Protein AF-A0A0V0QW04-F1 (afdb_monomer_lite)

Secondary structure (DSSP, 8-state):
-HHHHHHHHHHHHHHHH-TTEEEEEEEEEEEEEEPTTS-EEEEEEEEEEEEEEETTTTEEEEEEE-TTT--EEEEEEPPTTHHHH-EEEETTEEE-----S------

Foldseek 3Di:
DVVVVVVVVLVVVCVVVDPQKDFPDKDWDFDWDQDPPRDTHGPPDTFIWTFMQGNVVRFTKIWTAHPPPRHTDDIATQDPPNVVQWDDPDPRDIDGDRPDDDPPPDD

Organism: Pseudocohnilembus persalinus (NCBI:txid266149)

Structure (mmCIF, N/CA/C/O backbone):
data_AF-A0A0V0QW04-F1
#
_entry.id   AF-A0A0V0QW04-F1
#
loop_
_atom_site.group_PDB
_atom_site.id
_atom_site.type_symbol
_atom_site.label_atom_id
_atom_site.label_alt_id
_atom_site.label_comp_id
_atom_site.label_asym_id
_atom_site.label_entity_id
_atom_site.label_seq_id
_atom_site.pdbx_PDB_ins_code
_atom_site.Cartn_x
_atom_site.Cartn_y
_atom_site.Cartn_z
_atom_site.occupancy
_atom_site.B_iso_or_equiv
_atom_site.auth_seq_id
_atom_site.auth_comp_id
_atom_site.auth_asym_id
_atom_site.auth_atom_id
_atom_site.pdbx_PDB_model_num
ATOM 1 N N . MET A 1 1 ? -14.891 14.973 -11.173 1.00 42.19 1 MET A N 1
ATOM 2 C CA . MET A 1 1 ? -13.634 15.720 -10.936 1.00 42.19 1 MET A CA 1
ATOM 3 C C . MET A 1 1 ? -12.584 14.814 -10.284 1.00 42.19 1 MET A C 1
ATOM 5 O O . MET A 1 1 ? -11.409 15.027 -10.541 1.00 42.19 1 MET A O 1
ATOM 9 N N . ASP A 1 2 ? -12.999 13.760 -9.564 1.00 49.62 2 ASP A N 1
ATOM 10 C CA . ASP A 1 2 ? -12.111 12.757 -8.943 1.00 49.62 2 ASP A CA 1
ATOM 11 C C . ASP A 1 2 ? -11.367 11.831 -9.930 1.00 49.62 2 ASP A C 1
ATOM 13 O O . ASP A 1 2 ? -10.243 11.409 -9.656 1.00 49.62 2 ASP A O 1
ATOM 17 N N . ASP A 1 3 ? -11.931 11.564 -11.112 1.00 55.34 3 ASP A N 1
ATOM 18 C CA . ASP A 1 3 ? -11.301 10.647 -12.078 1.00 55.34 3 ASP A CA 1
ATOM 19 C C . ASP A 1 3 ? -10.027 11.221 -12.721 1.00 55.34 3 ASP A C 1
ATOM 21 O O . ASP A 1 3 ? -9.077 10.487 -12.985 1.00 55.34 3 ASP A O 1
ATOM 25 N N . LEU A 1 4 ? -9.966 12.543 -12.932 1.00 49.97 4 LEU A N 1
ATOM 26 C CA . LEU A 1 4 ? -8.829 13.182 -13.611 1.00 49.97 4 LEU A CA 1
ATOM 27 C C . LEU A 1 4 ? -7.562 13.179 -12.743 1.00 49.97 4 LEU A C 1
ATOM 29 O O . LEU A 1 4 ? -6.471 12.900 -13.232 1.00 49.97 4 LEU A O 1
ATOM 33 N N . ILE A 1 5 ? -7.726 13.441 -11.441 1.00 59.50 5 ILE A N 1
ATOM 34 C CA . ILE A 1 5 ? -6.624 13.455 -10.466 1.00 59.50 5 ILE A CA 1
ATOM 35 C C . ILE A 1 5 ? -6.022 12.050 -10.338 1.00 59.50 5 ILE A C 1
ATOM 37 O O . ILE A 1 5 ? -4.813 11.899 -10.171 1.00 59.50 5 ILE A O 1
ATOM 41 N N . THR A 1 6 ? -6.854 11.015 -10.465 1.00 68.12 6 THR A N 1
ATOM 42 C CA . THR A 1 6 ? -6.424 9.620 -10.344 1.00 68.12 6 THR A CA 1
ATOM 43 C C . THR A 1 6 ? -5.560 9.174 -11.528 1.00 68.12 6 THR A C 1
ATOM 45 O O . THR A 1 6 ? -4.568 8.472 -11.324 1.00 68.12 6 THR A O 1
ATOM 48 N N . GLU A 1 7 ? -5.877 9.601 -12.753 1.00 78.44 7 G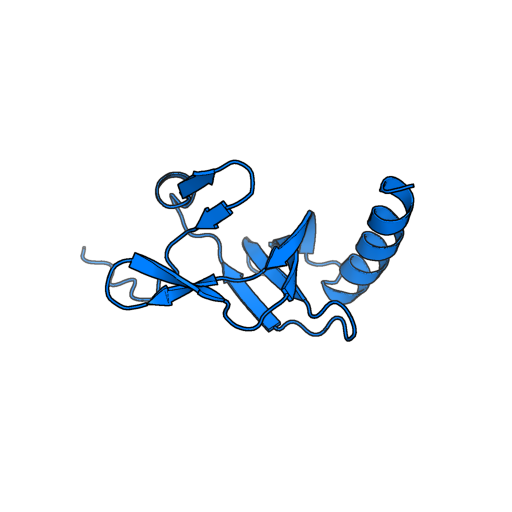LU A N 1
ATOM 49 C CA . GLU A 1 7 ? -5.125 9.206 -13.953 1.00 78.44 7 GLU A CA 1
ATOM 50 C C . GLU A 1 7 ? -3.749 9.876 -14.051 1.00 78.44 7 GLU A C 1
ATOM 52 O O . GLU A 1 7 ? -2.752 9.191 -14.294 1.00 78.44 7 GLU A O 1
ATOM 57 N N . ASP A 1 8 ? -3.649 11.180 -13.779 1.00 83.38 8 ASP A N 1
ATOM 58 C CA . ASP A 1 8 ? -2.353 11.875 -13.753 1.00 83.38 8 ASP A CA 1
ATOM 59 C C . ASP A 1 8 ? -1.434 11.283 -12.676 1.00 83.38 8 ASP A C 1
ATOM 61 O O . ASP A 1 8 ? -0.252 11.003 -12.914 1.00 83.38 8 ASP A O 1
ATOM 65 N N . LEU A 1 9 ? -2.000 10.996 -11.501 1.00 85.25 9 LEU A N 1
ATOM 66 C CA . LEU A 1 9 ? -1.289 10.353 -10.405 1.00 85.25 9 LEU A CA 1
ATOM 67 C C . LEU A 1 9 ? -0.794 8.955 -10.792 1.00 85.25 9 LEU A C 1
ATOM 69 O O . LEU A 1 9 ? 0.362 8.605 -10.545 1.00 85.25 9 LEU A O 1
ATOM 73 N N . LYS A 1 10 ? -1.643 8.163 -11.451 1.00 84.56 10 LYS A N 1
ATOM 74 C CA . LYS A 1 10 ? -1.298 6.826 -11.938 1.00 84.56 10 LYS A CA 1
ATOM 75 C C . LYS A 1 10 ? -0.185 6.872 -12.979 1.00 84.56 10 LYS A C 1
ATOM 77 O O . LYS A 1 10 ? 0.696 6.013 -12.941 1.00 84.56 10 LYS A O 1
ATOM 82 N N . GLN A 1 11 ? -0.166 7.864 -13.870 1.00 87.56 11 GLN A N 1
ATOM 83 C CA . GLN A 1 11 ? 0.922 8.040 -14.836 1.00 87.56 11 GLN A CA 1
ATOM 84 C C . GLN A 1 11 ? 2.251 8.378 -14.154 1.00 87.56 11 GLN A C 1
ATOM 86 O O . GLN A 1 11 ? 3.279 7.790 -14.499 1.00 87.56 11 GLN A O 1
ATOM 91 N N . ILE A 1 12 ? 2.241 9.292 -13.177 1.00 90.12 12 ILE A N 1
ATOM 92 C CA . ILE A 1 12 ? 3.435 9.649 -12.395 1.00 90.12 12 ILE A CA 1
ATOM 93 C C . ILE A 1 12 ? 3.961 8.416 -11.658 1.00 90.12 12 ILE A C 1
ATOM 95 O O . ILE A 1 12 ? 5.125 8.048 -11.815 1.00 90.12 12 ILE A O 1
ATOM 99 N N . LEU A 1 13 ? 3.095 7.721 -10.922 1.00 89.19 13 LEU A N 1
ATOM 100 C CA . LEU A 1 13 ? 3.475 6.532 -10.165 1.00 89.19 13 LEU A CA 1
ATOM 101 C C . LEU A 1 13 ? 3.952 5.402 -11.079 1.00 89.19 13 LEU A C 1
ATOM 103 O O . LEU A 1 13 ? 4.925 4.736 -10.751 1.00 89.19 13 LEU A O 1
ATOM 107 N N . SER A 1 14 ? 3.350 5.218 -12.256 1.00 88.62 14 SER A N 1
ATOM 108 C CA . SER A 1 14 ? 3.801 4.202 -13.219 1.00 88.62 14 SER A CA 1
ATOM 109 C C . SER A 1 14 ? 5.233 4.457 -13.703 1.00 88.62 14 SER A C 1
ATOM 111 O O . SER A 1 14 ? 5.988 3.508 -13.910 1.00 88.62 14 SER A O 1
ATOM 113 N N . LYS A 1 15 ? 5.644 5.727 -13.836 1.00 90.50 15 LYS A N 1
ATOM 114 C CA . LYS A 1 15 ? 7.038 6.085 -14.156 1.00 90.50 15 LYS A CA 1
ATOM 115 C C . LYS A 1 15 ? 7.991 5.770 -13.000 1.00 90.50 15 LYS A C 1
ATOM 117 O O . LYS A 1 15 ? 9.107 5.334 -13.255 1.00 90.50 15 LYS A O 1
ATOM 122 N N . ILE A 1 16 ? 7.548 5.972 -11.759 1.00 90.00 16 ILE A N 1
ATOM 123 C CA . ILE A 1 16 ? 8.356 5.768 -10.544 1.00 90.00 16 ILE A CA 1
ATOM 124 C C . ILE A 1 16 ? 8.514 4.284 -10.213 1.00 90.00 16 ILE A C 1
ATOM 126 O O . ILE A 1 16 ? 9.617 3.822 -9.943 1.00 90.00 16 ILE A O 1
ATOM 130 N N . VAL A 1 17 ? 7.415 3.530 -10.240 1.00 88.75 17 VAL A N 1
ATOM 131 C CA . VAL A 1 17 ? 7.406 2.085 -9.971 1.00 88.75 17 VAL A CA 1
ATOM 132 C C . VAL A 1 17 ? 8.135 1.332 -11.096 1.00 88.75 17 VAL A C 1
ATOM 134 O O . VAL A 1 17 ? 8.763 0.304 -10.849 1.00 88.75 17 VAL A O 1
ATOM 137 N N . GLY A 1 18 ? 8.116 1.876 -12.316 1.00 88.56 18 GLY A N 1
ATOM 138 C CA . GLY A 1 18 ? 8.835 1.338 -13.462 1.00 88.56 18 GLY A CA 1
ATOM 139 C C . GLY A 1 18 ? 8.079 0.219 -14.181 1.00 88.56 18 GLY A C 1
ATOM 140 O O . GLY A 1 18 ? 7.031 -0.257 -13.752 1.00 88.56 18 GLY A O 1
ATOM 141 N N . GLN A 1 19 ? 8.624 -0.217 -15.319 1.00 85.56 19 GLN A N 1
ATOM 142 C CA . GLN A 1 19 ? 7.940 -1.151 -16.226 1.00 85.56 19 GLN A CA 1
ATOM 143 C C . GLN A 1 19 ? 7.846 -2.588 -15.697 1.00 85.56 19 GLN A C 1
ATOM 145 O O . GLN A 1 19 ? 7.049 -3.376 -16.209 1.00 85.56 19 GLN A O 1
ATOM 150 N N . GLN A 1 20 ? 8.647 -2.940 -14.689 1.00 87.81 20 GLN A N 1
ATOM 151 C CA . GLN A 1 20 ? 8.668 -4.285 -14.108 1.00 87.81 20 GLN A CA 1
ATOM 152 C C . GLN A 1 20 ? 7.533 -4.530 -13.114 1.00 87.81 20 GLN A C 1
ATOM 154 O O . GLN A 1 20 ? 7.351 -5.656 -12.664 1.00 87.81 20 GLN A O 1
ATOM 159 N N . ALA A 1 21 ? 6.715 -3.524 -12.816 1.00 92.56 21 ALA A N 1
ATOM 160 C CA . ALA A 1 21 ? 5.592 -3.663 -11.909 1.00 92.56 21 ALA A CA 1
ATOM 161 C C . ALA A 1 21 ? 4.304 -3.087 -12.507 1.00 92.56 21 ALA A C 1
ATOM 163 O O . ALA A 1 21 ? 4.314 -2.240 -13.396 1.00 92.56 21 ALA A O 1
ATOM 164 N N . THR A 1 22 ? 3.166 -3.606 -12.054 1.00 93.44 22 THR A N 1
ATOM 165 C CA . THR A 1 22 ? 1.829 -3.159 -12.474 1.00 93.44 22 THR A CA 1
ATOM 166 C C . THR A 1 22 ? 1.072 -2.642 -11.270 1.00 93.44 22 THR A C 1
ATOM 168 O O . THR A 1 22 ? 0.880 -3.389 -10.314 1.00 93.44 22 THR A O 1
ATOM 171 N N . ILE A 1 23 ? 0.615 -1.393 -11.324 1.00 93.38 23 ILE A N 1
ATOM 172 C CA . ILE A 1 23 ? -0.248 -0.819 -10.290 1.00 93.38 23 ILE A CA 1
ATOM 173 C C . ILE A 1 23 ? -1.672 -1.344 -10.498 1.00 93.38 23 ILE A C 1
ATOM 175 O O . ILE A 1 23 ? -2.267 -1.119 -11.549 1.00 93.38 23 ILE A O 1
ATOM 179 N N . GLN A 1 24 ? -2.197 -2.050 -9.498 1.00 93.00 24 GLN A N 1
ATOM 180 C CA . GLN A 1 24 ? -3.538 -2.643 -9.495 1.00 93.00 24 GLN A CA 1
ATOM 181 C C . GLN A 1 24 ? -4.569 -1.706 -8.864 1.00 93.00 24 GLN A C 1
ATOM 183 O O . GLN A 1 24 ? -5.685 -1.586 -9.360 1.00 93.00 24 GLN A O 1
ATOM 188 N N . ALA A 1 25 ? -4.193 -1.025 -7.779 1.00 91.81 25 ALA A N 1
ATOM 189 C CA . ALA A 1 25 ? -5.064 -0.094 -7.070 1.00 91.81 25 ALA A CA 1
ATOM 190 C C . ALA A 1 25 ? -4.255 1.034 -6.427 1.00 91.81 25 ALA A C 1
ATOM 192 O O . ALA A 1 25 ? -3.086 0.844 -6.081 1.00 91.81 25 ALA A O 1
ATOM 193 N N . ILE A 1 26 ? -4.898 2.191 -6.260 1.00 93.12 26 ILE A N 1
ATOM 194 C CA . ILE A 1 26 ? -4.336 3.391 -5.635 1.00 93.12 26 ILE A CA 1
ATOM 195 C C . ILE A 1 26 ? -5.354 3.926 -4.624 1.00 93.12 26 ILE A C 1
ATOM 197 O O . ILE A 1 26 ? -6.545 3.982 -4.922 1.00 93.12 26 ILE A O 1
ATOM 201 N N . ALA A 1 27 ? -4.890 4.339 -3.447 1.00 92.94 27 ALA A N 1
ATOM 202 C CA . ALA A 1 27 ? -5.695 5.050 -2.458 1.00 92.94 27 ALA A CA 1
ATOM 203 C C . ALA A 1 27 ? -4.831 6.035 -1.663 1.00 92.94 27 ALA A C 1
ATOM 205 O O . ALA A 1 27 ? -3.650 5.787 -1.430 1.00 92.94 27 ALA A O 1
ATOM 206 N N . ILE A 1 28 ? -5.416 7.137 -1.196 1.00 93.69 28 ILE A N 1
ATOM 207 C CA . ILE A 1 28 ? -4.769 8.010 -0.208 1.00 93.69 28 ILE A CA 1
ATOM 208 C C . ILE A 1 28 ? -5.101 7.466 1.180 1.00 93.69 28 ILE A C 1
ATOM 210 O O . ILE A 1 28 ? -6.272 7.274 1.506 1.00 93.69 28 ILE A O 1
ATOM 214 N N . VAL A 1 29 ? -4.081 7.212 1.997 1.00 94.94 29 VAL A N 1
ATOM 215 C CA . VAL A 1 29 ? -4.237 6.565 3.304 1.00 94.94 29 VAL A CA 1
ATOM 216 C C . VAL A 1 29 ? -3.547 7.343 4.415 1.00 94.94 29 VAL A C 1
ATOM 218 O O . VAL A 1 29 ? -2.533 8.008 4.198 1.00 94.94 29 VAL A O 1
ATOM 221 N N . LYS A 1 30 ? -4.079 7.200 5.630 1.00 95.19 30 LYS A N 1
ATOM 222 C CA . LYS A 1 30 ? -3.386 7.526 6.880 1.00 95.19 30 LYS A CA 1
ATOM 223 C C . LYS A 1 30 ? -2.929 6.224 7.517 1.00 95.19 30 LYS A C 1
ATOM 225 O O . LYS A 1 30 ? -3.736 5.313 7.686 1.00 95.19 30 LYS A O 1
ATOM 230 N N . VAL A 1 31 ? -1.655 6.138 7.872 1.00 93.25 31 VAL A N 1
ATOM 231 C CA . VAL A 1 31 ? -1.102 4.942 8.508 1.00 93.25 31 VAL A CA 1
ATOM 232 C C . VAL A 1 31 ? -1.263 5.054 10.015 1.00 93.25 31 VAL A C 1
ATOM 234 O O . VAL A 1 31 ? -0.901 6.059 10.633 1.00 93.25 31 VAL A O 1
ATOM 237 N N . LEU A 1 32 ? -1.810 3.994 10.593 1.00 93.50 32 LEU A N 1
ATOM 238 C CA . LEU A 1 32 ? -1.967 3.814 12.025 1.00 93.50 32 LEU 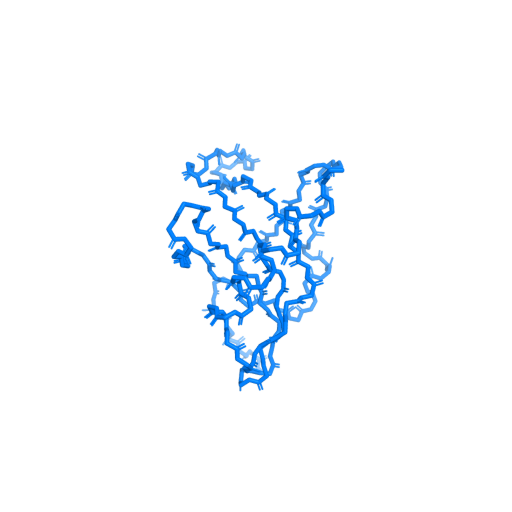A CA 1
ATOM 239 C C . LEU A 1 32 ? -1.084 2.642 12.459 1.00 93.50 32 LEU A C 1
ATOM 241 O O . LEU A 1 32 ? -1.024 1.626 11.768 1.00 93.50 32 LEU A O 1
ATOM 245 N N . CYS A 1 33 ? -0.425 2.773 13.604 1.00 90.19 33 CYS A N 1
ATOM 246 C CA . CYS A 1 33 ? 0.364 1.713 14.218 1.00 90.19 33 CYS A CA 1
ATOM 247 C C . CYS A 1 33 ? -0.346 1.212 15.472 1.00 90.19 33 CYS A C 1
ATOM 249 O O . CYS A 1 33 ? -0.831 2.008 16.273 1.00 90.19 33 CYS A O 1
ATOM 251 N N . ALA A 1 34 ? -0.386 -0.107 15.653 1.00 89.31 34 ALA A N 1
ATOM 252 C CA . ALA A 1 34 ? -0.873 -0.689 16.894 1.00 89.31 34 ALA A CA 1
ATOM 253 C C . ALA A 1 34 ? 0.167 -0.487 18.010 1.00 89.31 34 ALA A C 1
ATOM 255 O O . ALA A 1 34 ? 1.326 -0.883 17.863 1.00 89.31 34 ALA A O 1
ATOM 256 N N . THR A 1 35 ? -0.247 0.104 19.127 1.00 83.56 35 THR A N 1
ATOM 257 C CA . THR A 1 35 ? 0.519 0.148 20.375 1.00 83.56 35 THR A CA 1
ATOM 258 C C . THR A 1 35 ? 0.163 -1.043 21.270 1.00 83.56 35 THR A C 1
ATOM 260 O O . THR A 1 35 ? -0.724 -1.850 20.959 1.00 83.56 35 THR A O 1
ATOM 263 N N . GLN A 1 36 ? 0.904 -1.225 22.370 1.00 75.81 36 GLN A N 1
ATOM 264 C CA . GLN A 1 36 ? 0.620 -2.297 23.327 1.00 75.81 36 GLN A CA 1
ATOM 265 C C . GLN A 1 36 ? -0.818 -2.144 23.851 1.00 75.81 36 GLN A C 1
ATOM 267 O O . GLN A 1 36 ? -1.145 -1.138 24.470 1.00 75.81 36 GLN A O 1
ATOM 272 N N . GLY A 1 37 ? -1.677 -3.137 23.586 1.00 68.62 37 GLY A N 1
ATOM 273 C CA . GLY A 1 37 ? -3.097 -3.110 23.970 1.00 68.62 37 GLY A CA 1
ATOM 274 C C . GLY A 1 37 ? -4.101 -2.904 22.828 1.00 68.62 37 GLY A C 1
ATOM 275 O O . GLY A 1 37 ? -5.257 -2.613 23.112 1.00 68.62 37 GLY A O 1
ATOM 276 N N . GLN A 1 38 ? -3.694 -3.067 21.559 1.00 69.25 38 GLN A N 1
ATOM 277 C CA . GLN A 1 38 ? -4.566 -2.930 20.371 1.00 69.25 38 GLN A CA 1
ATOM 278 C C . GLN A 1 38 ? -5.158 -1.524 20.173 1.00 69.25 38 GLN A C 1
ATOM 280 O O . GLN A 1 38 ? -6.142 -1.348 19.454 1.00 69.25 38 GLN A O 1
ATOM 285 N N . GLN A 1 39 ? -4.551 -0.506 20.780 1.00 85.69 39 GLN A N 1
ATOM 286 C CA . GLN A 1 39 ? -4.857 0.880 20.453 1.00 85.69 39 GLN A CA 1
ATOM 287 C C . GLN A 1 39 ? -4.099 1.267 19.183 1.00 85.69 39 GLN A C 1
ATOM 289 O O . GLN A 1 39 ? -2.937 0.906 19.011 1.00 85.69 39 GLN A O 1
ATOM 294 N N . PHE A 1 40 ? -4.771 1.959 18.267 1.00 90.06 40 PHE A N 1
ATOM 295 C CA . PHE A 1 40 ? -4.181 2.405 17.010 1.00 90.06 40 PHE A CA 1
ATOM 296 C C . PHE A 1 40 ? -3.844 3.888 17.104 1.00 90.06 40 PHE A C 1
ATOM 298 O O . PHE A 1 40 ? -4.730 4.720 17.294 1.00 90.06 40 PHE A O 1
ATOM 305 N N . GLU A 1 41 ? -2.568 4.214 16.940 1.00 92.50 41 GLU A N 1
ATOM 306 C CA . GLU A 1 41 ? -2.067 5.584 16.977 1.00 92.50 41 GLU A CA 1
ATOM 307 C C . GLU A 1 41 ? -1.616 6.027 15.592 1.00 92.50 41 GLU A C 1
ATOM 309 O O . GLU A 1 41 ? -1.060 5.250 14.813 1.00 92.50 41 GLU A O 1
ATOM 314 N N . TYR A 1 42 ? -1.869 7.292 15.263 1.00 91.25 42 TYR A N 1
ATOM 315 C CA . TYR A 1 42 ? -1.465 7.845 13.978 1.00 91.25 42 TYR A CA 1
ATOM 316 C C . TYR A 1 42 ? 0.060 7.906 13.890 1.00 91.25 42 TYR A C 1
ATOM 318 O O . TYR A 1 42 ? 0.710 8.583 14.681 1.00 91.25 42 TYR A O 1
ATOM 326 N N . ALA A 1 43 ? 0.628 7.247 12.880 1.00 88.94 43 ALA A N 1
ATOM 327 C CA . ALA A 1 43 ? 2.075 7.135 12.697 1.00 88.94 43 ALA A CA 1
ATOM 328 C C . ALA A 1 43 ? 2.724 8.405 12.117 1.00 88.94 43 ALA A C 1
ATOM 330 O O . ALA A 1 43 ? 3.870 8.372 11.678 1.00 88.94 43 ALA A O 1
ATOM 331 N N . ASN A 1 44 ? 1.979 9.511 12.047 1.00 89.50 44 ASN A N 1
ATOM 332 C CA . ASN A 1 44 ? 2.354 10.722 11.324 1.00 89.50 44 ASN A CA 1
ATOM 333 C C . ASN A 1 44 ? 2.685 10.492 9.837 1.00 89.50 44 ASN A C 1
ATOM 335 O O . ASN A 1 44 ? 3.478 11.218 9.241 1.00 89.50 44 ASN A O 1
ATOM 339 N N . ILE A 1 45 ? 2.068 9.473 9.234 1.00 89.94 45 ILE A N 1
ATOM 340 C CA . ILE A 1 45 ? 2.252 9.119 7.829 1.00 89.94 45 ILE A CA 1
ATOM 341 C C . ILE A 1 45 ? 0.903 9.207 7.120 1.00 89.94 45 ILE A C 1
ATOM 343 O O . ILE A 1 45 ? -0.005 8.412 7.367 1.00 89.94 45 ILE A O 1
ATOM 347 N N . THR A 1 46 ? 0.798 10.162 6.201 1.00 94.69 46 THR A N 1
ATOM 348 C CA . THR A 1 46 ? -0.237 10.200 5.165 1.00 94.69 46 THR A CA 1
ATOM 349 C C . THR A 1 46 ? 0.450 9.984 3.826 1.00 94.69 46 THR A C 1
ATOM 351 O O . THR A 1 46 ? 1.475 10.610 3.556 1.00 94.69 46 THR A O 1
ATOM 354 N N . GLY A 1 47 ? -0.073 9.088 2.994 1.00 95.31 47 GLY A N 1
ATOM 355 C CA . GLY A 1 47 ? 0.592 8.743 1.744 1.00 95.31 47 GLY A CA 1
ATOM 356 C C . GLY A 1 47 ? -0.314 8.106 0.711 1.00 95.31 47 GLY A C 1
ATOM 357 O O . GLY A 1 47 ? -1.475 7.795 0.972 1.00 95.31 47 GLY A O 1
ATOM 358 N N . ILE A 1 48 ? 0.243 7.923 -0.479 1.00 95.62 48 ILE A N 1
ATOM 359 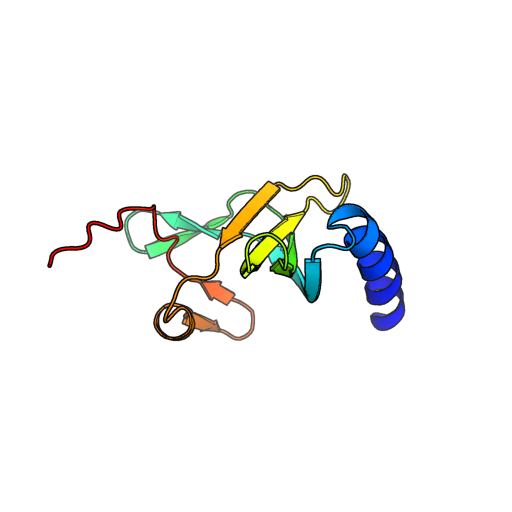C CA . ILE A 1 48 ? -0.422 7.255 -1.590 1.00 95.62 48 ILE A CA 1
ATOM 360 C C . ILE A 1 48 ? -0.078 5.773 -1.510 1.00 95.62 48 ILE A C 1
ATOM 362 O O . ILE A 1 48 ? 1.049 5.378 -1.812 1.00 95.62 48 ILE A O 1
ATOM 366 N N . LEU A 1 49 ? -1.038 4.959 -1.087 1.00 95.19 49 LEU A N 1
ATOM 367 C CA . LEU A 1 49 ? -0.926 3.511 -1.092 1.00 95.19 49 LEU A CA 1
ATOM 368 C C . LEU A 1 49 ? -1.179 2.976 -2.498 1.00 95.19 49 LEU A C 1
ATOM 370 O O . LEU A 1 49 ? -2.211 3.253 -3.103 1.00 95.19 49 LEU A O 1
ATOM 374 N N . CYS A 1 50 ? -0.254 2.157 -2.975 1.00 95.38 50 CYS A N 1
ATOM 375 C CA . CYS A 1 50 ? -0.368 1.393 -4.203 1.00 95.38 50 CYS A CA 1
ATOM 376 C C . CYS A 1 50 ? -0.354 -0.096 -3.872 1.00 95.38 50 CYS A C 1
ATOM 378 O O . CYS A 1 50 ? 0.572 -0.577 -3.214 1.00 95.38 50 CYS A O 1
ATOM 380 N N . LEU A 1 51 ? -1.340 -0.827 -4.387 1.00 94.56 51 LEU A N 1
ATOM 381 C CA . LEU A 1 51 ? -1.229 -2.270 -4.559 1.00 94.56 51 LEU A CA 1
ATOM 382 C C . LEU A 1 51 ? -0.551 -2.517 -5.901 1.00 94.56 51 LEU A C 1
ATOM 384 O O . LEU A 1 51 ? -1.071 -2.101 -6.939 1.00 94.56 51 LEU A O 1
ATOM 388 N N . ILE A 1 52 ? 0.593 -3.188 -5.888 1.00 95.19 52 ILE A N 1
ATOM 389 C CA . ILE A 1 52 ? 1.357 -3.475 -7.098 1.00 95.19 52 ILE A CA 1
ATOM 390 C C . ILE A 1 52 ? 1.614 -4.970 -7.245 1.00 95.19 52 ILE A C 1
ATOM 392 O O . ILE A 1 52 ? 1.777 -5.683 -6.260 1.00 95.19 52 ILE A O 1
ATOM 396 N N . TRP A 1 53 ? 1.702 -5.431 -8.487 1.00 95.06 53 TRP A N 1
ATOM 397 C CA . TRP A 1 53 ? 2.294 -6.720 -8.828 1.00 95.06 53 TRP A CA 1
ATOM 398 C C . TRP A 1 53 ? 3.697 -6.488 -9.383 1.00 95.06 53 TRP A C 1
ATOM 400 O O . TRP A 1 53 ? 3.828 -5.899 -10.459 1.00 95.06 53 TRP A O 1
ATOM 410 N N . ASP A 1 54 ? 4.728 -6.918 -8.658 1.00 94.12 54 ASP A N 1
ATOM 411 C CA . ASP A 1 54 ? 6.129 -6.792 -9.059 1.00 94.12 54 ASP A CA 1
ATOM 412 C C . ASP A 1 54 ? 6.558 -8.064 -9.808 1.00 94.12 54 ASP A C 1
ATOM 414 O O . ASP A 1 54 ? 6.586 -9.160 -9.244 1.00 94.12 54 ASP A O 1
ATOM 418 N N . ARG A 1 55 ? 6.841 -7.943 -11.110 1.00 93.44 55 ARG A N 1
ATOM 419 C CA . ARG A 1 55 ? 7.162 -9.088 -11.979 1.00 93.44 55 ARG A CA 1
ATOM 420 C C . ARG A 1 55 ? 8.588 -9.583 -11.788 1.00 93.44 55 ARG A C 1
ATOM 422 O O . ARG A 1 55 ? 8.840 -10.759 -12.041 1.00 93.44 55 ARG A O 1
ATOM 429 N N . GLU A 1 56 ? 9.498 -8.717 -11.351 1.00 93.12 56 GLU A N 1
ATOM 430 C CA . GLU A 1 56 ? 10.879 -9.099 -11.059 1.00 93.12 56 GLU A CA 1
ATOM 431 C C . GLU A 1 56 ? 10.915 -9.975 -9.806 1.00 93.12 56 GLU A C 1
ATOM 433 O O . GLU A 1 56 ? 11.488 -11.065 -9.816 1.00 93.12 56 GLU A O 1
ATOM 438 N N . ARG A 1 57 ? 10.205 -9.541 -8.758 1.00 91.56 57 ARG A N 1
ATOM 439 C CA . ARG A 1 57 ? 10.084 -10.283 -7.495 1.00 91.56 57 ARG A CA 1
ATOM 440 C C . ARG A 1 57 ? 9.037 -11.397 -7.536 1.00 91.56 57 ARG A C 1
ATOM 442 O O . ARG A 1 57 ? 9.032 -12.252 -6.659 1.00 91.56 57 ARG A O 1
ATOM 449 N N . LYS A 1 58 ? 8.179 -11.410 -8.563 1.00 93.19 58 LYS A N 1
ATOM 450 C CA . LYS A 1 58 ? 7.064 -12.356 -8.753 1.00 93.19 58 LYS A CA 1
ATOM 451 C C . LYS A 1 58 ? 6.094 -12.387 -7.567 1.00 93.19 58 LYS A C 1
ATOM 453 O O . LYS A 1 58 ? 5.557 -13.443 -7.240 1.00 93.19 58 LYS A O 1
ATOM 458 N N . ALA A 1 59 ? 5.870 -11.232 -6.945 1.00 92.44 59 ALA A N 1
ATOM 459 C CA . ALA A 1 59 ? 5.042 -11.114 -5.753 1.00 92.44 59 ALA A CA 1
ATOM 460 C C . ALA A 1 59 ? 4.245 -9.797 -5.739 1.00 92.44 59 ALA A C 1
ATOM 462 O O . ALA A 1 59 ? 4.660 -8.807 -6.360 1.00 92.44 59 ALA A O 1
ATOM 463 N N . PRO A 1 60 ? 3.093 -9.756 -5.046 1.00 94.31 60 PRO A N 1
ATOM 464 C CA . PRO A 1 60 ? 2.365 -8.522 -4.822 1.00 94.31 60 PRO A CA 1
ATOM 465 C C . PRO A 1 60 ? 2.958 -7.729 -3.652 1.00 94.31 60 PRO A C 1
ATOM 467 O O . PRO A 1 60 ? 3.396 -8.297 -2.654 1.00 94.31 60 PRO A O 1
ATOM 470 N N . PHE A 1 61 ? 2.912 -6.401 -3.744 1.00 95.12 61 PHE A N 1
ATOM 471 C CA . PHE A 1 61 ? 3.384 -5.500 -2.694 1.00 95.12 61 PHE A CA 1
ATOM 472 C C . PHE A 1 61 ? 2.373 -4.395 -2.413 1.00 95.12 61 PHE A C 1
ATOM 474 O O . PHE A 1 61 ? 1.730 -3.863 -3.322 1.00 95.12 61 PHE A O 1
ATOM 481 N N . PHE A 1 62 ? 2.320 -3.981 -1.152 1.00 94.69 62 PHE A N 1
ATOM 482 C CA . PHE A 1 62 ? 1.869 -2.651 -0.778 1.00 94.69 62 PHE A CA 1
ATOM 483 C C . PHE A 1 62 ? 3.064 -1.707 -0.746 1.00 94.69 62 PHE A C 1
ATOM 485 O O . PHE A 1 62 ? 4.040 -1.959 -0.042 1.00 94.69 62 PHE A O 1
ATOM 492 N N . ARG A 1 63 ? 2.971 -0.597 -1.479 1.00 95.25 63 ARG A N 1
ATOM 493 C CA . ARG A 1 63 ? 3.927 0.515 -1.411 1.00 95.25 63 ARG A CA 1
ATOM 494 C C . ARG A 1 63 ? 3.195 1.787 -1.028 1.00 95.25 63 ARG A C 1
ATOM 496 O O . ARG A 1 63 ? 2.142 2.064 -1.591 1.00 95.25 63 ARG A O 1
ATOM 503 N N . ILE A 1 64 ? 3.743 2.566 -0.104 1.00 95.25 64 ILE A N 1
ATOM 504 C CA . ILE A 1 64 ? 3.237 3.904 0.213 1.00 95.25 64 ILE A CA 1
ATOM 505 C C . ILE A 1 64 ? 4.271 4.923 -0.237 1.00 95.25 64 ILE A C 1
ATOM 507 O O . ILE A 1 64 ? 5.445 4.817 0.120 1.00 95.25 64 ILE A O 1
ATOM 511 N N . PHE A 1 65 ? 3.820 5.921 -0.988 1.00 95.31 65 PHE A N 1
ATOM 512 C CA . PHE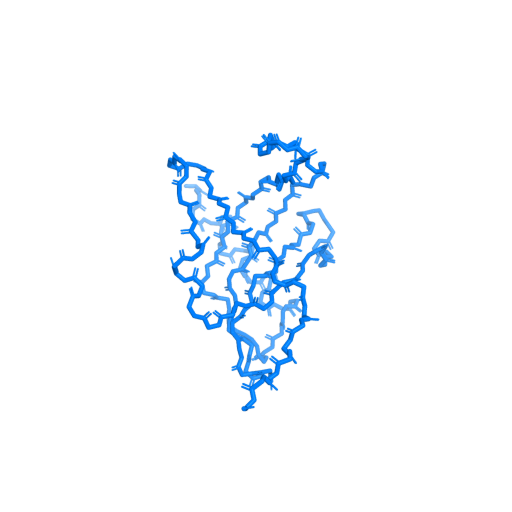 A 1 65 ? 4.630 7.050 -1.428 1.00 95.31 65 PHE A CA 1
ATOM 513 C C . PHE A 1 65 ? 4.222 8.322 -0.689 1.00 95.31 65 PHE A C 1
ATOM 515 O O . PHE A 1 65 ? 3.039 8.542 -0.414 1.00 95.31 65 PHE A O 1
ATOM 522 N N . ASN A 1 66 ? 5.197 9.173 -0.382 1.00 93.44 66 ASN A N 1
ATOM 523 C CA . ASN A 1 66 ? 4.927 10.528 0.080 1.00 93.44 66 ASN A CA 1
ATOM 524 C C . ASN A 1 66 ? 4.199 11.308 -1.041 1.00 93.44 66 ASN A C 1
ATOM 526 O O . ASN A 1 66 ? 4.651 11.260 -2.184 1.00 93.44 66 ASN A O 1
ATOM 530 N N . PRO A 1 67 ? 3.090 12.011 -0.757 1.00 91.12 67 PRO A N 1
ATOM 531 C CA . PRO A 1 67 ? 2.276 12.643 -1.794 1.00 91.12 67 PRO A CA 1
ATOM 532 C C . PRO A 1 67 ? 2.912 13.898 -2.410 1.00 91.12 67 PRO A C 1
ATOM 534 O O . PRO A 1 67 ? 2.527 14.290 -3.506 1.00 91.12 67 PRO A O 1
ATOM 537 N N . GLU A 1 68 ? 3.871 14.524 -1.728 1.00 90.06 68 GLU A N 1
ATOM 538 C CA . GLU A 1 68 ? 4.555 15.737 -2.189 1.00 90.06 68 GLU A CA 1
ATOM 539 C C . GLU A 1 68 ? 5.828 15.398 -2.970 1.00 90.06 68 GLU A C 1
ATOM 541 O O . GLU A 1 68 ? 6.113 15.996 -4.005 1.00 90.06 68 GLU A O 1
ATOM 546 N N . THR A 1 69 ? 6.604 14.429 -2.476 1.00 92.06 69 THR A N 1
ATOM 547 C CA . THR A 1 69 ? 7.922 14.088 -3.034 1.00 92.06 69 THR A CA 1
ATOM 548 C C . THR A 1 69 ? 7.919 12.824 -3.888 1.00 92.06 69 THR A C 1
ATOM 550 O O . THR A 1 69 ? 8.910 12.543 -4.558 1.00 92.06 69 THR A O 1
ATOM 553 N N . PHE A 1 70 ? 6.840 12.037 -3.844 1.00 91.94 70 PHE A N 1
ATOM 554 C CA . PHE A 1 70 ? 6.726 10.703 -4.443 1.00 91.94 70 PHE A CA 1
ATOM 555 C C . PHE A 1 70 ? 7.825 9.711 -4.032 1.00 91.94 70 PHE A C 1
ATOM 557 O O . PHE A 1 70 ? 8.028 8.682 -4.678 1.00 91.94 70 PHE A O 1
ATOM 564 N N . VAL A 1 71 ? 8.521 9.987 -2.929 1.00 93.75 71 VAL A N 1
ATOM 565 C CA . VAL A 1 71 ? 9.507 9.077 -2.344 1.00 93.75 71 VAL A CA 1
ATOM 566 C C . VAL A 1 71 ? 8.782 7.906 -1.684 1.00 93.75 71 VAL A C 1
ATOM 568 O O . VAL A 1 71 ? 7.779 8.097 -0.994 1.00 93.75 71 VAL A O 1
ATOM 571 N N . LEU A 1 72 ? 9.292 6.689 -1.884 1.00 94.31 72 LEU A N 1
ATOM 572 C CA . LEU A 1 72 ? 8.802 5.485 -1.213 1.00 94.31 72 LEU A CA 1
ATOM 573 C C . LEU A 1 72 ? 9.076 5.586 0.295 1.00 94.31 72 LEU A C 1
ATOM 575 O O . LEU A 1 72 ? 10.228 5.700 0.706 1.00 94.31 72 LEU A O 1
ATOM 579 N N . ILE A 1 73 ? 8.025 5.524 1.111 1.00 94.19 73 ILE A N 1
ATOM 580 C CA . ILE A 1 73 ? 8.118 5.631 2.578 1.00 94.19 73 ILE A CA 1
ATOM 581 C C . ILE A 1 73 ? 7.806 4.319 3.299 1.00 94.19 73 ILE A C 1
ATOM 583 O O . ILE A 1 73 ? 8.202 4.141 4.448 1.00 94.19 73 ILE A O 1
ATOM 587 N N . PHE A 1 74 ? 7.107 3.396 2.641 1.00 92.25 74 PHE A N 1
ATOM 588 C CA . PHE A 1 74 ? 6.800 2.079 3.187 1.00 92.25 74 PHE A CA 1
ATOM 589 C C . PHE A 1 74 ? 6.648 1.058 2.059 1.00 92.25 74 PHE A C 1
ATOM 591 O O . PHE A 1 74 ? 6.062 1.363 1.021 1.00 92.25 74 PHE A O 1
ATOM 598 N N . GLU A 1 75 ? 7.135 -0.159 2.285 1.00 92.88 75 GLU A N 1
ATOM 599 C CA . GLU A 1 75 ? 6.941 -1.312 1.409 1.00 92.88 75 GLU A CA 1
ATOM 600 C C . GLU A 1 75 ? 6.685 -2.560 2.262 1.00 92.88 75 GLU A C 1
ATOM 602 O O . GLU A 1 75 ? 7.380 -2.793 3.251 1.00 92.88 75 GLU A O 1
ATOM 607 N N . SER A 1 76 ? 5.710 -3.374 1.860 1.00 91.88 76 SER A N 1
ATOM 608 C CA . SER A 1 76 ? 5.509 -4.722 2.390 1.00 91.88 76 SER A CA 1
ATOM 609 C C . SER A 1 76 ? 5.084 -5.657 1.274 1.00 91.88 76 SER A C 1
ATOM 611 O O . SER A 1 76 ? 4.165 -5.346 0.516 1.00 91.88 76 SER A O 1
ATOM 613 N N . GLU A 1 77 ? 5.721 -6.820 1.208 1.00 93.19 77 GLU A N 1
ATOM 614 C CA . GLU A 1 77 ? 5.229 -7.944 0.417 1.00 93.19 77 GLU A CA 1
ATOM 615 C C . GLU A 1 77 ? 3.908 -8.450 1.008 1.00 93.19 77 GLU A C 1
ATOM 617 O O . GLU A 1 77 ? 3.713 -8.440 2.229 1.00 93.19 77 GLU A O 1
ATOM 622 N N . ILE A 1 78 ? 2.990 -8.860 0.140 1.00 91.94 78 ILE A N 1
ATOM 623 C CA . ILE A 1 78 ? 1.759 -9.543 0.530 1.00 91.94 78 ILE A CA 1
ATOM 624 C C . ILE A 1 78 ? 2.074 -11.035 0.642 1.00 91.94 78 ILE A C 1
ATOM 626 O O . ILE A 1 78 ? 2.430 -11.674 -0.344 1.00 91.94 78 ILE A O 1
ATOM 630 N N . TYR A 1 79 ? 1.951 -11.575 1.853 1.00 86.50 79 TYR A N 1
ATOM 631 C CA . TYR A 1 79 ? 2.263 -12.968 2.164 1.00 86.50 79 TYR A CA 1
ATOM 632 C C . TYR A 1 79 ? 1.123 -13.930 1.788 1.00 86.50 79 TYR A C 1
ATOM 634 O O . TYR A 1 79 ? -0.010 -13.523 1.519 1.00 86.50 79 TYR A O 1
ATOM 642 N N . ILE A 1 80 ? 1.441 -15.227 1.766 1.00 83.56 80 ILE A N 1
ATOM 643 C CA . ILE A 1 80 ? 0.461 -16.306 1.572 1.00 83.56 80 ILE A CA 1
ATOM 644 C C . ILE A 1 80 ? -0.601 -16.210 2.675 1.00 83.56 80 ILE A C 1
ATOM 646 O O . ILE A 1 80 ? -0.270 -15.909 3.815 1.00 83.56 80 ILE A O 1
ATOM 650 N N . ASP A 1 81 ? -1.868 -16.423 2.329 1.00 86.44 81 ASP A N 1
ATOM 651 C CA . ASP A 1 81 ? -3.011 -16.324 3.249 1.00 86.44 81 ASP A CA 1
ATOM 652 C C . ASP A 1 81 ? -3.279 -14.908 3.798 1.00 86.44 81 ASP A C 1
ATOM 654 O O . ASP A 1 81 ? -4.018 -14.740 4.761 1.00 86.44 81 ASP A O 1
ATOM 658 N N . PHE A 1 82 ? -2.760 -13.848 3.157 1.00 88.81 82 PHE A N 1
ATOM 659 C CA . PHE A 1 82 ? -3.004 -12.452 3.565 1.00 88.81 82 PHE A CA 1
ATOM 660 C C . PHE A 1 82 ? -4.485 -12.119 3.808 1.00 88.81 82 PHE A C 1
ATOM 662 O O . PHE A 1 82 ? -4.807 -11.350 4.714 1.00 88.81 82 PHE A O 1
ATOM 669 N N . ALA A 1 83 ? -5.390 -12.702 3.016 1.00 88.50 83 ALA A N 1
ATOM 670 C CA . ALA A 1 83 ? -6.830 -12.501 3.159 1.00 88.50 83 ALA A CA 1
ATOM 671 C C . ALA A 1 83 ? -7.359 -12.900 4.550 1.00 88.50 83 ALA A C 1
ATOM 673 O O . ALA A 1 83 ? -8.290 -12.264 5.038 1.00 88.50 83 ALA A O 1
ATOM 674 N N . ASP A 1 84 ? -6.732 -13.877 5.210 1.00 89.25 84 ASP A N 1
ATOM 675 C CA . ASP A 1 84 ? -7.134 -14.361 6.535 1.00 89.25 84 ASP A CA 1
ATOM 676 C C . ASP A 1 84 ? -6.691 -13.413 7.664 1.00 89.25 84 ASP A C 1
ATOM 678 O O . ASP A 1 84 ? -7.280 -13.386 8.749 1.00 89.25 84 ASP A O 1
ATOM 682 N N . TYR A 1 85 ? -5.673 -12.587 7.404 1.00 88.69 85 TYR A N 1
ATOM 683 C CA . TYR A 1 85 ? -5.093 -11.644 8.367 1.00 88.69 85 TYR A CA 1
ATOM 684 C C . TYR A 1 85 ? -5.471 -10.183 8.093 1.00 88.69 85 TYR A C 1
ATOM 686 O O . TYR A 1 85 ? -5.282 -9.325 8.961 1.00 88.69 85 TYR A O 1
ATOM 694 N N . TYR A 1 86 ? -6.029 -9.890 6.918 1.00 91.75 86 TYR A N 1
ATOM 695 C CA . TYR A 1 86 ? -6.521 -8.569 6.551 1.00 91.75 86 TYR A CA 1
ATOM 696 C C . TYR A 1 86 ? -7.914 -8.325 7.131 1.00 91.75 86 TYR A C 1
ATOM 698 O O . TYR A 1 86 ? -8.912 -8.900 6.701 1.00 91.75 86 TYR A O 1
ATOM 706 N N . LYS A 1 87 ? -7.993 -7.442 8.126 1.00 93.12 87 LYS A N 1
ATOM 707 C CA . LYS A 1 87 ? -9.211 -7.213 8.902 1.00 93.12 87 LYS A CA 1
ATOM 708 C C . LYS A 1 87 ? -9.790 -5.838 8.623 1.00 93.12 87 LYS A C 1
ATOM 710 O O . LYS A 1 87 ? -9.125 -4.817 8.783 1.00 93.12 87 LYS A O 1
ATOM 715 N N . LYS A 1 88 ? -11.073 -5.821 8.266 1.00 94.88 88 LYS A N 1
ATOM 716 C CA . LYS A 1 88 ? -11.894 -4.613 8.187 1.00 94.88 88 LYS A CA 1
ATOM 717 C C . LYS A 1 88 ? -12.452 -4.285 9.572 1.00 94.88 88 LYS A C 1
ATOM 719 O O . LYS A 1 88 ? -13.164 -5.099 10.151 1.00 94.88 88 LYS A O 1
ATOM 724 N N . VAL A 1 89 ? -12.157 -3.094 10.085 1.00 91.62 89 VAL A N 1
ATOM 725 C CA . VAL A 1 89 ? -12.765 -2.565 11.321 1.00 91.62 89 VAL A CA 1
ATOM 726 C C . VAL A 1 89 ? -14.052 -1.820 10.989 1.00 91.62 89 VAL A C 1
ATOM 728 O O . VAL A 1 89 ? -15.064 -1.989 11.660 1.00 91.62 89 VAL A O 1
ATOM 731 N N . ASN A 1 90 ? -14.013 -1.000 9.938 1.00 93.25 90 ASN A N 1
ATOM 732 C CA . ASN A 1 90 ? -15.159 -0.289 9.375 1.00 93.25 90 ASN A CA 1
ATOM 733 C C . ASN A 1 90 ? -14.887 0.041 7.895 1.00 93.25 90 ASN A C 1
ATOM 735 O O . ASN A 1 90 ? -13.891 -0.404 7.331 1.00 93.25 90 ASN A O 1
ATOM 739 N N . ASP A 1 91 ? -15.762 0.807 7.245 1.00 92.38 91 ASP A N 1
ATOM 740 C CA . ASP A 1 91 ? -15.645 1.120 5.811 1.00 92.38 91 ASP A CA 1
ATOM 741 C C . ASP A 1 91 ? -14.372 1.881 5.416 1.00 92.38 91 ASP A C 1
ATOM 743 O O . ASP A 1 91 ? -13.966 1.820 4.258 1.00 92.38 91 ASP A O 1
ATOM 747 N N . GLN A 1 92 ? -13.717 2.548 6.366 1.00 92.69 92 GLN A N 1
ATOM 748 C CA . GLN A 1 92 ? -12.551 3.402 6.135 1.00 92.69 92 GLN A CA 1
ATOM 749 C C . GLN A 1 92 ? -11.282 2.902 6.829 1.00 92.69 92 GLN A C 1
ATOM 751 O O . GLN A 1 92 ? -10.210 3.467 6.614 1.00 92.69 92 GLN A O 1
ATOM 756 N N . PHE A 1 93 ? -11.381 1.866 7.663 1.00 93.50 93 PHE A N 1
ATOM 757 C CA . PHE A 1 93 ? -10.261 1.386 8.454 1.00 93.50 93 PHE A CA 1
ATOM 758 C C . PHE A 1 93 ? -10.083 -0.122 8.336 1.00 93.50 93 PHE A C 1
ATOM 760 O O . PHE A 1 93 ? -10.946 -0.917 8.719 1.00 93.50 93 PHE A O 1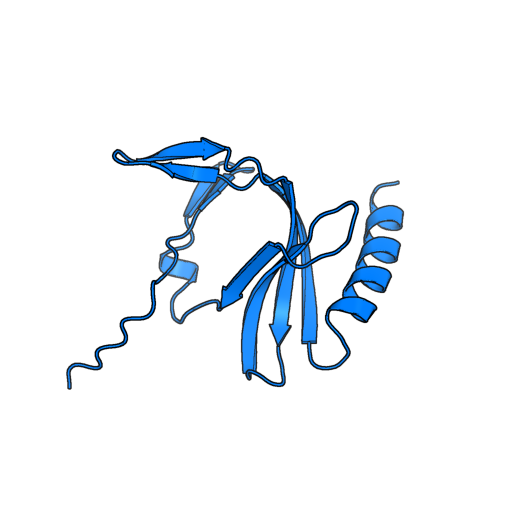
ATOM 767 N N . TYR A 1 94 ? -8.908 -0.483 7.830 1.00 94.25 94 TYR A N 1
ATOM 768 C CA . TYR A 1 94 ? -8.439 -1.844 7.653 1.00 94.25 94 TYR A CA 1
ATOM 769 C C . TYR A 1 94 ? -7.055 -1.965 8.278 1.00 94.25 94 TYR A C 1
ATOM 771 O O . TYR A 1 94 ? -6.277 -1.008 8.256 1.00 94.25 94 TYR A O 1
ATOM 779 N N . TYR A 1 95 ? -6.731 -3.139 8.803 1.00 92.94 95 TYR A N 1
ATOM 780 C CA . TYR A 1 95 ? -5.404 -3.424 9.328 1.00 92.94 95 TYR A CA 1
ATOM 781 C C . TYR A 1 95 ? -4.979 -4.850 8.999 1.00 92.94 95 TYR A C 1
ATOM 783 O O . TYR A 1 95 ? -5.799 -5.725 8.727 1.00 92.94 95 TYR A O 1
ATOM 791 N N . PHE A 1 96 ? -3.675 -5.070 9.041 1.00 91.94 96 PHE A N 1
ATOM 792 C CA . PHE A 1 96 ? -3.053 -6.380 8.947 1.00 91.94 96 PHE A CA 1
ATOM 793 C C . PHE A 1 96 ? -1.780 -6.368 9.783 1.00 91.94 96 PHE A C 1
ATOM 795 O O . PHE A 1 96 ? -1.209 -5.309 10.059 1.00 91.94 96 PHE A O 1
ATOM 802 N N . GLU A 1 97 ? -1.334 -7.547 10.190 1.00 87.31 97 GLU A N 1
ATOM 803 C CA . GLU A 1 97 ? -0.062 -7.685 10.885 1.00 87.31 97 GLU A CA 1
ATOM 804 C C . GLU A 1 97 ? 1.084 -7.735 9.876 1.00 87.31 97 GLU A C 1
ATOM 806 O O . GLU A 1 97 ? 1.031 -8.454 8.873 1.00 87.31 97 GLU A O 1
ATOM 811 N N . LEU A 1 98 ? 2.138 -6.967 10.158 1.00 83.69 98 LEU A N 1
ATOM 812 C CA . LEU A 1 98 ? 3.389 -7.069 9.422 1.00 83.69 98 LEU A CA 1
ATOM 813 C C . LEU A 1 98 ? 4.126 -8.310 9.900 1.00 83.69 98 LEU A C 1
ATOM 815 O O . LEU A 1 98 ? 4.663 -8.343 11.011 1.00 83.69 98 LEU A O 1
ATOM 819 N N . VAL A 1 99 ? 4.176 -9.324 9.044 1.00 73.06 99 VAL A N 1
ATOM 820 C CA . VAL A 1 99 ? 4.967 -10.520 9.305 1.00 73.06 99 VAL A CA 1
ATOM 821 C C . VAL A 1 99 ? 6.439 -10.118 9.252 1.00 73.06 99 VAL A C 1
ATOM 823 O O . VAL A 1 99 ? 7.023 -9.920 8.189 1.00 73.06 99 VAL A O 1
ATOM 826 N N . ARG A 1 100 ? 7.070 -9.966 10.421 1.00 59.56 100 ARG A N 1
ATOM 827 C CA . ARG A 1 100 ? 8.530 -9.862 10.495 1.00 59.56 100 ARG A CA 1
ATOM 828 C C . ARG A 1 100 ? 9.089 -11.217 10.097 1.00 59.56 100 ARG A C 1
ATOM 830 O O . ARG A 1 100 ? 8.836 -12.192 10.798 1.00 59.56 100 ARG A O 1
ATOM 837 N N . GLY A 1 101 ? 9.838 -11.265 8.997 1.00 49.50 101 GLY A N 1
ATOM 838 C CA . GLY A 1 101 ? 10.451 -12.483 8.476 1.00 49.50 101 GLY A CA 1
ATOM 839 C C . GLY A 1 101 ? 11.076 -13.348 9.575 1.00 49.50 101 GLY A C 1
ATOM 840 O O . GLY A 1 101 ? 12.169 -13.076 10.065 1.00 49.50 101 GLY A O 1
ATOM 841 N N . LYS A 1 102 ? 10.361 -14.409 9.945 1.00 40.06 102 LYS A N 1
ATOM 842 C CA . LYS A 1 102 ? 10.880 -15.614 10.585 1.00 40.06 102 LYS A CA 1
ATOM 843 C C . LYS A 1 102 ? 10.169 -16.798 9.948 1.00 40.06 102 LYS A C 1
ATOM 845 O O . LYS A 1 102 ? 9.432 -17.519 10.610 1.00 40.06 102 LYS A O 1
ATOM 850 N N . HIS A 1 103 ? 10.416 -17.020 8.659 1.00 38.72 103 HIS A N 1
ATOM 851 C CA . HIS A 1 103 ? 10.259 -18.361 8.111 1.00 38.72 103 HIS A CA 1
ATOM 852 C C . HIS A 1 103 ? 11.334 -19.247 8.752 1.00 38.72 103 HIS A C 1
ATOM 854 O O . HIS A 1 103 ? 12.414 -19.445 8.204 1.00 38.72 103 HIS A O 1
ATOM 860 N N . LYS A 1 104 ? 11.063 -19.751 9.958 1.00 34.62 104 LYS A N 1
ATOM 861 C CA . LYS A 1 104 ? 11.566 -21.068 10.320 1.00 34.62 104 LYS A CA 1
ATOM 862 C C . LYS A 1 104 ? 10.602 -22.045 9.667 1.00 34.62 104 LYS A C 1
ATOM 864 O O . LYS A 1 104 ? 9.483 -22.212 10.133 1.00 34.62 104 LYS A O 1
ATOM 869 N N . PHE A 1 105 ? 11.024 -22.614 8.546 1.00 40.38 105 PHE A N 1
ATOM 870 C CA . PHE A 1 105 ? 10.462 -23.874 8.090 1.00 40.38 105 PHE A CA 1
ATOM 871 C C . PHE A 1 105 ? 10.831 -24.908 9.157 1.00 40.38 105 PHE A C 1
ATOM 873 O O . PHE A 1 105 ? 11.989 -25.311 9.243 1.00 40.38 105 PHE A O 1
ATOM 880 N N . GLU A 1 106 ? 9.889 -25.258 10.025 1.00 38.38 106 GLU A N 1
ATOM 881 C CA . GLU A 1 106 ? 9.965 -26.518 10.757 1.00 38.38 106 GLU A CA 1
ATOM 882 C C . GLU A 1 106 ? 9.382 -27.582 9.819 1.00 38.38 106 GLU A C 1
ATOM 884 O O . GLU A 1 106 ? 8.205 -27.526 9.4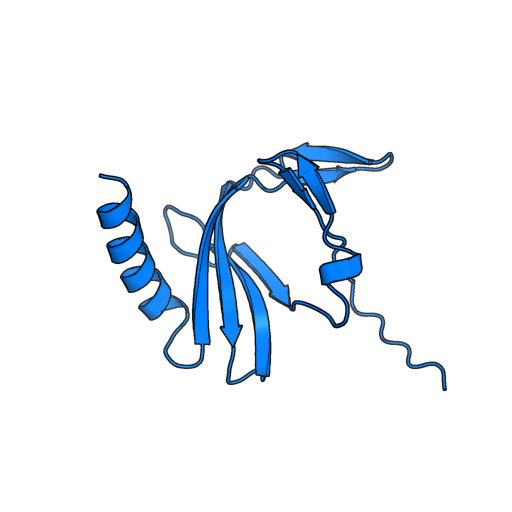62 1.00 38.38 106 GLU A O 1
ATOM 889 N N . GLN A 1 107 ? 10.270 -28.448 9.319 1.00 35.06 107 GLN A N 1
ATOM 890 C CA . GLN A 1 107 ? 9.917 -29.760 8.773 1.00 35.06 107 GLN A CA 1
ATOM 891 C C . GLN A 1 107 ? 9.767 -30.744 9.930 1.00 35.06 107 GLN A C 1
ATOM 893 O O . GLN A 1 107 ? 10.564 -30.617 10.891 1.00 35.06 107 GLN A O 1
#

pLDDT: mean 84.81, std 15.81, range [34.62, 95.62]

InterPro domains:
  IPR011993 PH-like domain superfamily [G3DSA:2.30.29.30] (1-104)

Radius of gyration: 15.29 Å; chains: 1; bounding box: 27×46×40 Å

Sequence (107 aa):
MDDLITEDLKQILSKIVGQQATIQAIAIVKVLCATQGQQFEYANITGILCLIWDRERKAPFFRIFNPETFVLIFESEIYIDFADYYKKVNDQFYYFELVRGKHKFEQ